Protein AF-A0A8J7RYU3-F1 (afdb_monomer_lite)

Sequence (86 aa):
MDRKVGDLLGVLVWRSVPLGVDAVIFVSETHGIQVWYEHEGDCTGCPRHDECMLFLSDFVREMNITLPENRNPTEVADEIFRTVKE

Foldseek 3Di:
DDDDLPPDQQWDWDADPVVRFIWIWHQAPPPGTDIGTQDDDDPVVPPCQVVLVVVLVSVCVSRVHDDDDDSGSNVSVVVVVVVSVD

Radius of gyration: 13.41 Å; chains: 1; bounding box: 33×43×24 Å

Structure (mmCIF, N/CA/C/O backbone):
data_AF-A0A8J7RYU3-F1
#
_entry.id   AF-A0A8J7RYU3-F1
#
loop_
_atom_site.group_PDB
_atom_site.id
_atom_site.type_symbol
_atom_site.label_atom_id
_atom_site.label_alt_id
_atom_site.label_comp_id
_atom_site.label_asym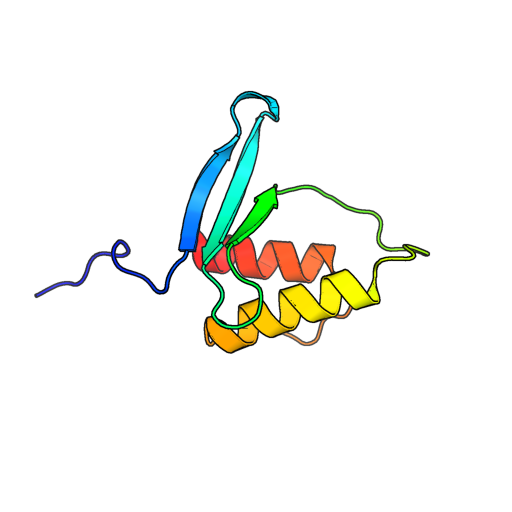_id
_atom_site.label_entity_id
_atom_site.label_seq_id
_atom_site.pdbx_PDB_ins_code
_atom_site.Cartn_x
_atom_site.Cartn_y
_atom_site.Cartn_z
_atom_site.occupancy
_atom_site.B_iso_or_equiv
_atom_site.auth_seq_id
_atom_site.auth_comp_id
_atom_site.auth_asym_id
_atom_site.auth_atom_id
_atom_site.pdbx_PDB_model_num
ATOM 1 N N . MET A 1 1 ? 13.978 26.583 -7.404 1.00 36.44 1 MET A N 1
ATOM 2 C CA . MET A 1 1 ? 12.616 26.339 -7.915 1.00 36.44 1 MET A CA 1
ATOM 3 C C . MET A 1 1 ? 12.094 25.148 -7.140 1.00 36.44 1 MET A C 1
ATOM 5 O O . MET A 1 1 ? 12.393 24.017 -7.499 1.00 36.44 1 MET A O 1
ATOM 9 N N . ASP A 1 2 ? 11.475 25.430 -5.996 1.00 43.66 2 ASP A N 1
ATOM 10 C CA . ASP A 1 2 ? 10.961 24.427 -5.065 1.00 43.66 2 ASP A CA 1
ATOM 11 C C . ASP A 1 2 ? 9.808 23.663 -5.716 1.00 43.66 2 ASP A C 1
ATOM 13 O O . ASP A 1 2 ? 8.786 24.250 -6.081 1.00 43.66 2 ASP A O 1
ATOM 17 N N . ARG A 1 3 ? 9.988 22.355 -5.915 1.00 38.88 3 ARG A N 1
ATOM 18 C CA . ARG A 1 3 ? 8.928 21.472 -6.404 1.00 38.88 3 ARG A CA 1
ATOM 19 C C . ARG A 1 3 ? 8.013 21.120 -5.233 1.00 38.88 3 ARG A C 1
ATOM 21 O O . ARG A 1 3 ? 8.431 20.441 -4.303 1.00 38.88 3 ARG A O 1
ATOM 28 N N . LYS A 1 4 ? 6.775 21.616 -5.286 1.00 39.34 4 LYS A N 1
ATOM 29 C CA . LYS A 1 4 ? 5.675 21.218 -4.398 1.00 39.34 4 LYS A CA 1
ATOM 30 C C . LYS A 1 4 ? 5.312 19.747 -4.638 1.00 39.34 4 LYS A C 1
ATOM 32 O O . LYS A 1 4 ? 5.415 19.269 -5.764 1.00 39.34 4 LYS A O 1
ATOM 37 N N . VAL A 1 5 ? 4.824 19.092 -3.587 1.00 48.69 5 VAL A N 1
ATOM 38 C CA . VAL A 1 5 ? 4.321 17.704 -3.463 1.00 48.69 5 VAL A CA 1
ATOM 39 C C . VAL A 1 5 ? 3.077 17.418 -4.352 1.00 48.69 5 VAL A C 1
ATOM 41 O O . VAL A 1 5 ? 2.156 16.723 -3.965 1.00 48.69 5 VAL A O 1
ATOM 44 N N . GLY A 1 6 ? 2.985 17.983 -5.562 1.00 42.19 6 GLY A N 1
ATOM 45 C CA . GLY A 1 6 ? 1.735 18.030 -6.343 1.00 42.19 6 GLY A CA 1
ATOM 46 C C . GLY A 1 6 ? 1.756 17.429 -7.750 1.00 42.19 6 GLY A C 1
ATOM 47 O O . GLY A 1 6 ? 0.686 17.261 -8.320 1.00 42.19 6 GLY A O 1
ATOM 48 N N . ASP A 1 7 ? 2.924 17.078 -8.298 1.00 48.75 7 ASP A N 1
ATOM 49 C CA . ASP A 1 7 ? 3.062 16.529 -9.666 1.00 48.75 7 ASP A CA 1
ATOM 50 C C . ASP A 1 7 ? 3.558 15.059 -9.658 1.00 48.75 7 ASP A C 1
ATOM 52 O O . ASP A 1 7 ? 4.149 14.571 -10.623 1.00 48.75 7 ASP A O 1
ATOM 56 N N . LEU A 1 8 ? 3.397 14.365 -8.527 1.00 57.09 8 LEU A N 1
ATOM 57 C CA . LEU A 1 8 ? 4.036 13.085 -8.203 1.00 57.09 8 LEU A CA 1
ATOM 58 C C . LEU A 1 8 ? 3.320 11.872 -8.841 1.00 57.09 8 LEU A C 1
ATOM 60 O O . LEU A 1 8 ? 2.193 11.544 -8.486 1.00 57.09 8 LEU A O 1
ATOM 64 N N . LEU A 1 9 ? 4.021 11.175 -9.745 1.00 68.38 9 LEU A N 1
ATOM 65 C CA . LEU A 1 9 ? 4.005 9.710 -9.962 1.00 68.38 9 LEU A CA 1
ATOM 66 C C . LEU A 1 9 ? 2.663 8.975 -10.221 1.00 68.38 9 LEU A C 1
ATOM 68 O O . LEU A 1 9 ? 2.648 7.751 -10.236 1.00 68.38 9 LEU A O 1
ATOM 72 N N . GLY A 1 10 ? 1.554 9.672 -10.484 1.00 84.06 10 GLY A N 1
ATOM 73 C CA . GLY A 1 10 ? 0.271 9.027 -10.809 1.00 84.06 10 GLY A CA 1
ATOM 74 C C . GLY A 1 10 ? -0.564 8.622 -9.591 1.00 84.06 10 GLY A C 1
ATOM 75 O O . GLY A 1 10 ? -1.424 7.750 -9.715 1.00 84.06 10 GLY A O 1
ATOM 76 N N . VAL A 1 11 ? -0.344 9.257 -8.433 1.00 90.12 11 VAL A N 1
ATOM 77 C CA . VAL A 1 11 ? -1.125 9.028 -7.208 1.00 90.12 11 VAL A CA 1
ATOM 78 C C . VAL A 1 11 ? -2.015 10.230 -6.893 1.00 90.12 11 VAL A C 1
ATOM 80 O O . VAL A 1 11 ? -1.572 11.376 -6.920 1.00 90.12 11 VAL A O 1
ATOM 83 N N . LEU A 1 12 ? -3.277 9.966 -6.562 1.00 91.88 12 LEU A N 1
ATOM 84 C CA . LEU A 1 12 ? -4.218 10.941 -6.017 1.00 91.88 12 LEU A CA 1
ATOM 85 C C . LEU A 1 12 ? -4.711 10.448 -4.659 1.00 91.88 12 LEU A C 1
ATOM 87 O O . LEU A 1 12 ? -5.023 9.270 -4.511 1.00 91.88 12 LEU A O 1
ATOM 91 N N . VAL A 1 13 ? -4.832 11.360 -3.696 1.00 90.75 13 VAL A N 1
ATOM 92 C CA . VAL A 1 13 ? -5.424 11.097 -2.379 1.00 90.75 13 VAL A CA 1
ATOM 93 C C . VAL A 1 13 ? -6.664 11.974 -2.218 1.00 90.75 13 VAL A C 1
ATOM 95 O O . VAL A 1 13 ? -6.608 13.185 -2.431 1.00 90.75 13 VAL A O 1
ATOM 98 N N . TRP A 1 14 ? -7.799 11.380 -1.854 1.00 90.00 14 TRP A N 1
ATOM 99 C CA . TRP A 1 14 ? -9.043 12.103 -1.559 1.00 90.00 14 TRP A CA 1
ATOM 100 C C . TRP A 1 14 ? -9.804 11.425 -0.425 1.00 90.00 14 TRP A C 1
ATOM 102 O O . TRP A 1 14 ? -9.451 10.343 0.030 1.00 90.00 14 TRP A O 1
ATOM 112 N N . ARG A 1 15 ? -10.897 12.053 0.009 1.00 94.06 15 ARG A N 1
ATOM 113 C CA . ARG A 1 15 ? -11.828 11.474 0.976 1.00 94.06 15 ARG A CA 1
ATOM 114 C C . ARG A 1 15 ? -13.085 10.968 0.282 1.00 94.06 15 ARG A C 1
ATOM 116 O O . ARG A 1 15 ? -13.769 11.723 -0.412 1.00 94.06 15 ARG A O 1
ATOM 123 N N . SER A 1 16 ? -13.418 9.700 0.489 1.00 94.44 16 SER A N 1
ATOM 124 C CA . SER A 1 16 ? -14.674 9.105 0.039 1.00 94.44 16 SER A CA 1
ATOM 125 C C . SER A 1 16 ? -15.829 9.621 0.895 1.00 94.44 16 SER A C 1
ATOM 127 O O . SER A 1 16 ? -15.971 9.233 2.052 1.00 94.44 16 SER A O 1
ATOM 129 N N . VAL A 1 17 ? -16.675 10.495 0.342 1.00 95.00 17 VAL A N 1
ATOM 130 C CA . VAL A 1 17 ? -17.830 11.052 1.074 1.00 95.00 17 VAL A CA 1
ATOM 131 C C . VAL A 1 17 ? -18.809 9.964 1.540 1.00 95.00 17 VAL A C 1
ATOM 133 O O . VAL A 1 17 ? -19.187 10.002 2.709 1.00 95.00 17 VAL A O 1
ATOM 136 N N . PRO A 1 18 ? -19.204 8.975 0.708 1.00 94.56 18 PRO A N 1
ATOM 137 C CA . PRO A 1 18 ? -20.161 7.955 1.138 1.00 94.56 18 PRO A CA 1
ATOM 138 C C . PRO A 1 18 ? -19.612 6.999 2.201 1.00 94.56 18 PRO A C 1
ATOM 140 O O . PRO A 1 18 ? -20.378 6.509 3.023 1.00 94.56 18 PRO A O 1
ATOM 143 N N . LEU A 1 19 ? -18.305 6.718 2.171 1.00 93.25 19 LEU A N 1
ATOM 144 C CA . LEU A 1 19 ? -17.671 5.762 3.087 1.00 93.25 19 LEU A CA 1
ATOM 145 C C . LEU A 1 19 ? -17.039 6.437 4.309 1.00 93.25 19 LEU A C 1
ATOM 147 O O . LEU A 1 19 ? -16.746 5.770 5.291 1.00 93.25 19 LEU A O 1
ATOM 151 N N . GLY A 1 20 ? -16.822 7.753 4.262 1.00 95.56 20 GLY A N 1
ATOM 152 C CA . GLY A 1 20 ? -16.198 8.503 5.348 1.00 95.56 20 GLY A CA 1
ATOM 153 C C . GLY A 1 20 ? -14.719 8.176 5.582 1.00 95.56 20 GLY A C 1
ATOM 154 O O . GLY A 1 20 ? -14.202 8.541 6.636 1.00 95.56 20 GLY A O 1
ATOM 155 N N . VAL A 1 21 ? -14.044 7.534 4.626 1.00 94.62 21 VAL A N 1
ATOM 156 C CA . VAL A 1 21 ? -12.630 7.120 4.706 1.00 94.62 21 VAL A CA 1
ATOM 157 C C . VAL A 1 21 ? -11.800 7.779 3.612 1.00 94.62 21 VAL A C 1
ATOM 159 O O . VAL A 1 21 ? -12.350 8.216 2.593 1.00 94.62 21 VAL A O 1
ATOM 162 N N . ASP A 1 22 ? -10.487 7.859 3.810 1.00 93.88 22 ASP A N 1
ATOM 163 C CA . ASP A 1 22 ? -9.594 8.306 2.748 1.00 93.88 22 ASP A CA 1
ATOM 164 C C . ASP A 1 22 ? -9.465 7.223 1.676 1.00 93.88 22 ASP A C 1
ATOM 166 O O . ASP A 1 22 ? -9.759 6.042 1.883 1.00 93.88 22 ASP A O 1
ATOM 170 N N . ALA A 1 23 ? -9.061 7.648 0.492 1.00 94.06 23 ALA A N 1
ATOM 171 C CA . ALA A 1 23 ? -8.893 6.783 -0.647 1.00 94.06 23 ALA A CA 1
ATOM 172 C C . ALA A 1 23 ? -7.709 7.237 -1.502 1.00 94.06 23 ALA A C 1
ATOM 174 O O . ALA A 1 23 ? -7.393 8.429 -1.574 1.00 94.06 23 ALA A O 1
ATOM 175 N N . VAL A 1 24 ? -7.061 6.256 -2.127 1.00 92.69 24 VAL A N 1
ATOM 176 C CA . VAL A 1 24 ? -5.870 6.411 -2.961 1.00 92.69 24 VAL A CA 1
ATOM 177 C C . VAL A 1 24 ? -6.151 5.843 -4.351 1.00 92.69 24 VAL A C 1
ATOM 179 O O . VAL A 1 24 ? -6.602 4.711 -4.500 1.00 92.69 24 VAL A O 1
ATOM 182 N N . ILE A 1 25 ? -5.918 6.646 -5.383 1.00 93.31 25 ILE A N 1
ATOM 183 C CA . ILE A 1 25 ? -6.103 6.338 -6.801 1.00 93.31 25 ILE A CA 1
ATOM 184 C C . ILE A 1 25 ? -4.682 6.285 -7.289 1.00 93.31 25 ILE A C 1
ATOM 186 O O . ILE A 1 25 ? -3.947 7.264 -7.160 1.00 93.31 25 ILE A O 1
ATOM 190 N N . PHE A 1 26 ? -4.319 5.150 -7.851 1.00 92.75 26 PHE A N 1
ATOM 191 C CA . PHE A 1 26 ? -3.015 4.956 -8.434 1.00 92.75 26 PHE A CA 1
ATOM 192 C C . PHE A 1 26 ? -3.171 4.574 -9.896 1.00 92.75 26 PHE A C 1
ATOM 194 O O . PHE A 1 26 ? -3.890 3.634 -10.237 1.00 92.75 26 PHE A O 1
ATOM 201 N N . VAL A 1 27 ? -2.525 5.347 -10.761 1.00 92.81 27 VAL A N 1
ATOM 202 C CA . VAL A 1 27 ? -2.432 5.073 -12.189 1.00 92.81 27 VAL A CA 1
ATOM 203 C C . VAL A 1 27 ? -1.185 4.226 -12.409 1.00 92.81 27 VAL A C 1
ATOM 205 O O . VAL A 1 27 ? -0.087 4.750 -12.566 1.00 92.81 27 VAL A O 1
ATOM 208 N N . SER A 1 28 ? -1.380 2.913 -12.387 1.00 90.44 28 SER A N 1
ATOM 209 C CA . SER A 1 28 ? -0.331 1.913 -12.537 1.00 90.44 28 SER A CA 1
ATOM 210 C C . SER A 1 28 ? -0.006 1.641 -14.001 1.00 90.44 28 SER A C 1
ATOM 212 O O . SER A 1 28 ? -0.902 1.581 -14.850 1.00 90.44 28 SER A O 1
ATOM 214 N N . GLU A 1 29 ? 1.274 1.404 -14.282 1.00 89.75 29 GLU A N 1
ATOM 215 C CA . GLU A 1 29 ? 1.726 0.960 -15.604 1.00 89.75 29 GLU A CA 1
ATOM 216 C C . GLU A 1 29 ? 1.210 -0.451 -15.920 1.00 89.75 29 GLU A C 1
ATOM 218 O O . GLU A 1 29 ? 0.816 -0.736 -17.052 1.00 89.75 29 GLU A O 1
ATOM 223 N N . THR A 1 30 ? 1.186 -1.330 -14.915 1.00 89.81 30 THR A N 1
ATOM 224 C CA . THR A 1 30 ? 0.864 -2.753 -15.091 1.00 89.81 30 THR A CA 1
ATOM 225 C C . THR A 1 30 ? -0.604 -3.087 -14.842 1.00 89.81 30 THR A C 1
ATOM 227 O O . THR A 1 30 ? -1.160 -3.946 -15.528 1.00 89.81 30 THR A O 1
ATOM 230 N N . HIS A 1 31 ? -1.253 -2.387 -13.909 1.00 92.62 31 HIS A N 1
ATOM 231 C CA . HIS A 1 31 ? -2.596 -2.734 -13.424 1.00 92.62 31 HIS A CA 1
ATOM 232 C C . HIS A 1 31 ? -3.683 -1.715 -13.794 1.00 92.62 31 HIS A C 1
ATOM 234 O O . HIS A 1 31 ? -4.844 -1.880 -13.421 1.00 92.62 31 HIS A O 1
ATOM 240 N N . GLY A 1 32 ? -3.339 -0.661 -14.541 1.00 92.25 32 GLY A N 1
ATOM 241 C CA . GLY A 1 32 ? -4.271 0.409 -14.895 1.00 92.25 32 GLY A CA 1
ATOM 242 C C . GLY A 1 32 ? -4.651 1.270 -13.687 1.00 92.25 32 GLY A C 1
ATOM 243 O O . GLY A 1 32 ? -3.810 1.590 -12.854 1.00 92.25 32 GLY A O 1
ATOM 244 N N . ILE A 1 33 ? -5.917 1.687 -13.591 1.00 93.56 33 ILE A N 1
ATOM 245 C CA . ILE A 1 33 ? -6.377 2.518 -12.468 1.00 93.56 33 ILE A CA 1
ATOM 246 C C . ILE A 1 33 ? -6.765 1.620 -11.296 1.00 93.56 33 ILE A C 1
ATOM 248 O O . ILE A 1 33 ? -7.741 0.874 -11.371 1.00 93.56 33 ILE A O 1
ATOM 252 N N . GLN A 1 34 ? -6.040 1.761 -10.194 1.00 93.19 34 GLN A N 1
ATOM 253 C CA . GLN A 1 34 ? -6.355 1.134 -8.919 1.00 93.19 34 GLN A CA 1
ATOM 254 C C . GLN A 1 34 ? -7.025 2.159 -8.005 1.00 93.19 34 GLN A C 1
ATOM 256 O O . GLN A 1 34 ? -6.568 3.297 -7.915 1.00 93.19 34 GLN A O 1
ATOM 261 N N . VAL A 1 35 ? -8.098 1.759 -7.324 1.00 93.88 35 VAL A N 1
ATOM 262 C CA . VAL A 1 35 ? -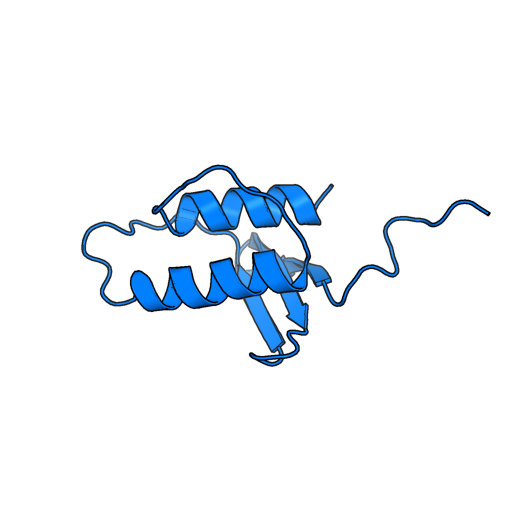8.789 2.587 -6.329 1.00 93.88 35 VAL A CA 1
ATOM 263 C C . VAL A 1 35 ? -8.789 1.837 -5.012 1.00 93.88 35 VAL A C 1
ATOM 265 O O . VAL A 1 35 ? -9.409 0.782 -4.893 1.00 93.88 35 VAL A O 1
ATOM 268 N N . TRP A 1 36 ? -8.111 2.404 -4.028 1.00 93.25 36 TRP A N 1
ATOM 269 C CA . TRP A 1 36 ? -7.993 1.857 -2.692 1.00 93.25 36 TRP A CA 1
ATOM 270 C C . TRP A 1 36 ? -8.761 2.725 -1.709 1.00 93.25 36 TRP A C 1
ATOM 272 O O . TRP A 1 36 ? -8.649 3.946 -1.750 1.00 93.25 36 TRP A O 1
ATOM 282 N N . TYR A 1 37 ? -9.522 2.099 -0.819 1.00 93.56 37 TYR A N 1
ATOM 283 C CA . TYR A 1 37 ? -10.170 2.769 0.302 1.00 93.56 37 TYR A CA 1
ATOM 284 C C . TYR A 1 37 ? -9.475 2.323 1.577 1.00 93.56 37 TYR A C 1
ATOM 286 O O . TYR A 1 37 ? -9.266 1.128 1.768 1.00 93.56 37 TYR A O 1
ATOM 294 N N . GLU A 1 38 ? -9.117 3.270 2.431 1.00 91.44 38 GLU A N 1
ATOM 295 C CA . GLU A 1 38 ? -8.497 2.970 3.715 1.00 91.44 38 GLU A CA 1
ATOM 296 C C . GLU A 1 38 ? -9.491 2.206 4.593 1.00 91.44 38 GLU A C 1
ATOM 298 O O . GLU A 1 38 ? -10.607 2.669 4.849 1.00 91.44 38 GLU A O 1
ATOM 303 N N . HIS A 1 39 ? -9.104 1.001 5.000 1.00 88.81 39 HIS A N 1
ATOM 304 C CA . HIS A 1 39 ? -9.908 0.153 5.862 1.00 88.81 39 HIS A CA 1
ATOM 305 C C . HIS A 1 39 ? -9.012 -0.808 6.644 1.00 88.81 39 HIS A C 1
ATOM 307 O O . HIS A 1 39 ? -8.015 -1.308 6.128 1.00 88.81 39 HIS A O 1
ATOM 313 N N . GLU A 1 40 ? -9.427 -1.143 7.862 1.00 84.62 40 GLU A N 1
ATOM 314 C CA . GLU A 1 40 ? -8.846 -2.267 8.593 1.00 84.62 40 GLU A CA 1
ATOM 315 C C . GLU A 1 40 ? -9.409 -3.578 8.023 1.00 84.62 40 GLU A C 1
ATOM 317 O O . GLU A 1 40 ? -10.611 -3.693 7.754 1.00 84.62 40 GLU A O 1
ATOM 322 N N . GLY A 1 41 ? -8.547 -4.562 7.778 1.00 84.00 41 GLY A N 1
ATOM 323 C CA . GLY A 1 41 ? -8.927 -5.870 7.246 1.00 84.00 41 GLY A CA 1
ATOM 324 C C . GLY A 1 41 ? -8.402 -7.007 8.117 1.00 84.00 41 GLY A C 1
ATOM 325 O O . GLY A 1 41 ? -7.287 -6.936 8.624 1.00 84.00 41 GLY A O 1
ATOM 326 N N . ASP A 1 42 ? -9.184 -8.079 8.263 1.00 87.94 42 ASP A N 1
ATOM 327 C CA . ASP A 1 42 ? -8.673 -9.345 8.797 1.00 87.94 42 ASP A CA 1
ATOM 328 C C . ASP A 1 42 ? -8.175 -10.212 7.638 1.00 87.94 42 ASP A C 1
ATOM 330 O O . ASP A 1 42 ? -8.952 -10.769 6.859 1.00 87.94 42 ASP A O 1
ATOM 334 N N . CYS A 1 43 ? -6.854 -10.299 7.505 1.00 88.31 43 CYS A N 1
ATOM 335 C CA . CYS A 1 43 ? -6.214 -11.105 6.472 1.00 88.31 43 CYS A CA 1
ATOM 336 C C . CYS A 1 43 ? -6.062 -12.588 6.873 1.00 88.31 43 CYS A C 1
ATOM 338 O O . CYS A 1 43 ? -5.585 -13.397 6.071 1.00 88.31 43 CYS A O 1
ATOM 340 N N . THR A 1 44 ? -6.502 -12.983 8.074 1.00 87.38 44 THR A N 1
ATOM 341 C CA . THR A 1 44 ? -6.411 -14.362 8.570 1.00 87.38 44 THR A CA 1
ATOM 342 C C . THR A 1 44 ? -7.363 -15.278 7.802 1.00 87.38 44 THR A C 1
ATOM 344 O O . THR A 1 44 ? -8.581 -15.197 7.932 1.00 87.38 44 THR A O 1
ATOM 347 N N . GLY A 1 45 ? -6.817 -16.182 6.983 1.00 88.00 45 GLY A N 1
ATOM 348 C CA . GLY A 1 45 ? -7.629 -17.068 6.139 1.00 88.00 45 GLY A CA 1
ATOM 349 C C . GLY A 1 45 ? -8.307 -16.355 4.963 1.00 88.00 45 GLY A C 1
ATOM 350 O O . GLY A 1 45 ? -9.220 -16.915 4.356 1.00 88.00 45 GLY A O 1
ATOM 351 N N . CYS A 1 46 ? -7.869 -15.136 4.627 1.00 90.56 46 CYS A N 1
ATOM 352 C CA . CYS A 1 46 ? -8.401 -14.386 3.498 1.00 90.56 46 CYS A CA 1
ATOM 353 C C . CYS A 1 46 ? -8.018 -15.071 2.170 1.00 90.56 46 CYS A C 1
ATOM 355 O O . CYS A 1 46 ? -6.831 -15.173 1.856 1.00 90.56 46 CYS A O 1
ATOM 357 N N . PRO A 1 47 ? -8.988 -15.497 1.335 1.00 92.19 47 PRO A N 1
ATOM 358 C CA . PRO A 1 47 ? -8.696 -16.187 0.075 1.00 92.19 47 PRO A CA 1
ATOM 359 C C . PRO A 1 47 ? -8.029 -15.283 -0.971 1.00 92.19 47 PRO A C 1
ATOM 361 O O . PRO A 1 47 ? -7.503 -15.782 -1.960 1.00 92.19 47 PRO A O 1
ATOM 364 N N . ARG A 1 48 ? -8.056 -13.961 -0.762 1.00 91.75 48 ARG A N 1
ATOM 365 C CA . ARG A 1 48 ? -7.450 -12.951 -1.643 1.00 91.75 48 ARG A CA 1
ATOM 366 C C . ARG A 1 48 ? -6.112 -12.428 -1.125 1.00 91.75 48 ARG A C 1
ATOM 368 O O . ARG A 1 48 ? -5.588 -11.470 -1.676 1.00 91.75 48 ARG A O 1
ATOM 375 N N . HIS A 1 49 ? -5.561 -13.035 -0.075 1.00 92.62 49 HIS A N 1
ATOM 376 C CA . HIS A 1 49 ? -4.317 -12.595 0.554 1.00 92.62 49 HIS A CA 1
ATOM 377 C C . HIS A 1 49 ? -3.185 -12.367 -0.463 1.00 92.62 49 HIS A C 1
ATOM 379 O O . HIS A 1 49 ? -2.633 -11.272 -0.548 1.00 92.62 49 HIS A O 1
ATOM 385 N N . ASP A 1 50 ? -2.880 -13.386 -1.267 1.00 92.81 50 ASP A N 1
ATOM 386 C CA . ASP A 1 50 ? -1.761 -13.340 -2.213 1.00 92.81 50 ASP A CA 1
ATOM 387 C C . ASP A 1 50 ? -2.016 -12.363 -3.366 1.00 92.81 50 ASP A C 1
ATOM 389 O O . ASP A 1 50 ? -1.092 -11.717 -3.851 1.00 92.81 50 ASP A O 1
ATOM 393 N N . GLU A 1 51 ? -3.280 -12.209 -3.765 1.00 92.94 51 GLU A N 1
ATOM 394 C CA . GLU A 1 51 ? -3.703 -11.211 -4.747 1.00 92.94 51 GLU A CA 1
ATOM 395 C C . GLU A 1 51 ? -3.453 -9.792 -4.213 1.00 92.94 51 GLU A C 1
ATOM 397 O O . GLU A 1 51 ? -2.818 -8.986 -4.892 1.00 92.94 51 GLU A O 1
ATOM 402 N N . CYS A 1 52 ? -3.874 -9.497 -2.978 1.00 92.38 52 CYS A N 1
ATOM 403 C CA . CYS A 1 52 ? -3.603 -8.209 -2.339 1.00 92.38 52 CYS A CA 1
ATOM 404 C C . CYS A 1 52 ? -2.096 -7.945 -2.245 1.00 92.38 52 CYS A C 1
ATOM 406 O O . CYS A 1 52 ? -1.642 -6.869 -2.626 1.00 92.38 52 CYS A O 1
ATOM 408 N N . MET A 1 53 ? -1.310 -8.929 -1.795 1.00 92.88 53 MET A N 1
ATOM 409 C CA . MET A 1 53 ? 0.145 -8.780 -1.698 1.00 92.88 53 MET A CA 1
ATOM 410 C C . MET A 1 53 ? 0.800 -8.512 -3.052 1.00 92.88 53 MET A C 1
ATOM 412 O O . MET A 1 53 ? 1.738 -7.718 -3.107 1.00 92.88 53 MET A O 1
ATOM 416 N N . LEU A 1 54 ? 0.321 -9.133 -4.134 1.00 93.44 54 LEU A N 1
ATOM 417 C CA . LEU A 1 54 ? 0.825 -8.879 -5.483 1.00 93.44 54 LEU A CA 1
ATOM 418 C C . LEU A 1 54 ? 0.608 -7.416 -5.887 1.00 93.44 54 LEU A C 1
ATOM 420 O O . LEU A 1 54 ? 1.571 -6.738 -6.243 1.00 93.44 54 LEU A O 1
ATOM 424 N N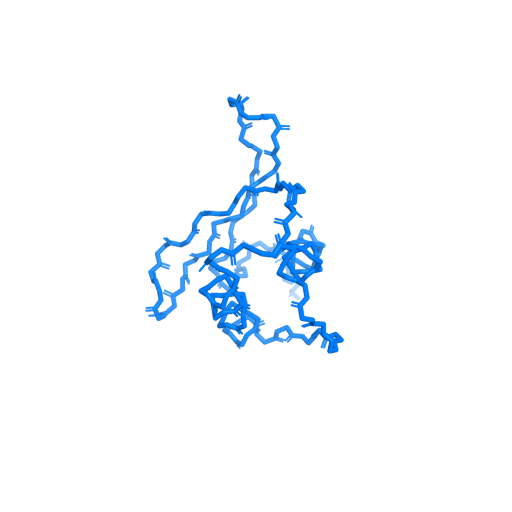 . PHE A 1 55 ? -0.618 -6.902 -5.748 1.00 93.81 55 PHE A N 1
ATOM 425 C CA . PHE A 1 55 ? -0.918 -5.512 -6.102 1.00 93.81 55 PHE A CA 1
ATOM 426 C C . PHE A 1 55 ? -0.150 -4.502 -5.243 1.00 93.81 55 PHE A C 1
ATOM 428 O O . PHE A 1 55 ? 0.388 -3.532 -5.774 1.00 93.81 55 PHE A O 1
ATOM 435 N N . LEU A 1 56 ? -0.055 -4.736 -3.931 1.00 93.50 56 LEU A N 1
ATOM 436 C CA . LEU A 1 56 ? 0.683 -3.857 -3.021 1.00 93.50 56 LEU A CA 1
ATOM 437 C C . LEU A 1 56 ? 2.188 -3.872 -3.320 1.00 93.50 56 LEU A C 1
ATOM 439 O O . LEU A 1 56 ? 2.827 -2.821 -3.332 1.00 93.50 56 LEU A O 1
ATOM 443 N N . SER A 1 57 ? 2.755 -5.042 -3.623 1.00 92.69 57 SER A N 1
ATOM 444 C CA . SER A 1 57 ? 4.172 -5.163 -3.992 1.00 92.69 57 SER A CA 1
ATOM 445 C C . SER A 1 57 ? 4.478 -4.435 -5.301 1.00 92.69 57 SER A C 1
ATOM 447 O O . SER A 1 57 ? 5.496 -3.748 -5.405 1.00 92.69 57 SER A O 1
ATOM 449 N N . ASP A 1 58 ? 3.590 -4.544 -6.292 1.00 93.00 58 ASP A N 1
ATOM 450 C CA . ASP A 1 58 ? 3.729 -3.824 -7.557 1.00 93.00 58 ASP A CA 1
ATOM 451 C C . ASP A 1 58 ? 3.571 -2.314 -7.387 1.00 93.00 58 ASP A C 1
ATOM 453 O O . ASP A 1 58 ? 4.353 -1.563 -7.967 1.00 93.00 58 ASP A O 1
ATOM 457 N N . PHE A 1 59 ? 2.646 -1.861 -6.535 1.00 92.75 59 PHE A N 1
ATOM 458 C CA . PHE A 1 59 ? 2.522 -0.449 -6.170 1.00 92.75 59 PHE A CA 1
ATOM 459 C C . PHE A 1 59 ? 3.845 0.086 -5.613 1.00 92.75 59 PHE A C 1
ATOM 461 O O . PHE A 1 59 ? 4.372 1.088 -6.096 1.00 92.75 59 PHE A O 1
ATOM 468 N N . VAL A 1 60 ? 4.401 -0.586 -4.601 1.00 91.50 60 VAL A N 1
ATOM 469 C CA . VAL A 1 60 ? 5.652 -0.187 -3.932 1.00 91.50 60 VAL A CA 1
ATOM 470 C C . VAL A 1 60 ? 6.807 -0.127 -4.926 1.00 91.50 60 VAL A C 1
ATOM 472 O O . VAL A 1 60 ? 7.579 0.832 -4.919 1.00 91.50 60 VAL A O 1
ATOM 475 N N . ARG A 1 61 ? 6.893 -1.122 -5.815 1.00 91.19 61 ARG A N 1
ATOM 476 C CA . ARG A 1 61 ? 7.898 -1.194 -6.879 1.00 91.19 61 ARG A CA 1
ATOM 477 C C . ARG A 1 61 ? 7.768 -0.039 -7.871 1.00 91.19 61 ARG A C 1
ATOM 479 O O . ARG A 1 61 ? 8.774 0.597 -8.173 1.00 91.19 61 ARG A O 1
ATOM 486 N N . GLU A 1 62 ? 6.565 0.238 -8.371 1.00 91.12 62 GLU A N 1
ATOM 487 C CA . GLU A 1 62 ? 6.317 1.318 -9.340 1.00 91.12 62 GLU A CA 1
ATOM 488 C C . GLU A 1 62 ? 6.561 2.705 -8.727 1.00 91.12 62 GLU A C 1
ATOM 490 O O . GLU A 1 62 ? 7.090 3.596 -9.390 1.00 91.12 62 GLU A O 1
ATOM 495 N N . MET A 1 63 ? 6.264 2.868 -7.438 1.00 87.31 63 MET A N 1
ATOM 496 C CA . MET A 1 63 ? 6.488 4.113 -6.701 1.00 87.31 63 MET A CA 1
ATOM 497 C C . MET A 1 63 ? 7.904 4.245 -6.121 1.00 87.31 63 MET A C 1
ATOM 499 O O . MET A 1 63 ? 8.225 5.276 -5.530 1.00 87.31 63 MET A O 1
ATOM 503 N N . ASN A 1 64 ? 8.757 3.226 -6.284 1.00 87.94 64 ASN A N 1
ATOM 504 C CA . ASN A 1 64 ? 10.097 3.150 -5.695 1.00 87.94 64 ASN A CA 1
ATOM 505 C C . ASN A 1 64 ? 10.097 3.419 -4.170 1.00 87.94 64 ASN A C 1
ATOM 507 O O . ASN A 1 64 ? 10.981 4.096 -3.637 1.00 87.94 64 ASN A O 1
ATOM 511 N N . ILE A 1 65 ? 9.080 2.900 -3.474 1.00 87.25 65 ILE A N 1
ATOM 512 C CA . ILE A 1 65 ? 8.931 2.961 -2.015 1.00 87.25 65 ILE A CA 1
ATOM 513 C C . ILE A 1 65 ? 9.743 1.813 -1.397 1.00 87.25 65 ILE A C 1
ATOM 515 O O . ILE A 1 65 ? 9.846 0.729 -1.962 1.00 87.25 65 ILE A O 1
ATOM 519 N N . THR A 1 66 ? 10.346 2.038 -0.231 1.00 84.44 66 THR A N 1
ATOM 520 C CA . THR A 1 66 ? 11.010 0.980 0.547 1.00 84.44 66 THR A CA 1
ATOM 521 C C . THR A 1 66 ? 10.211 0.727 1.816 1.00 84.44 66 THR A C 1
ATOM 523 O O . THR A 1 66 ? 10.041 1.648 2.611 1.00 84.44 66 THR A O 1
ATOM 526 N N . LEU A 1 67 ? 9.751 -0.510 2.0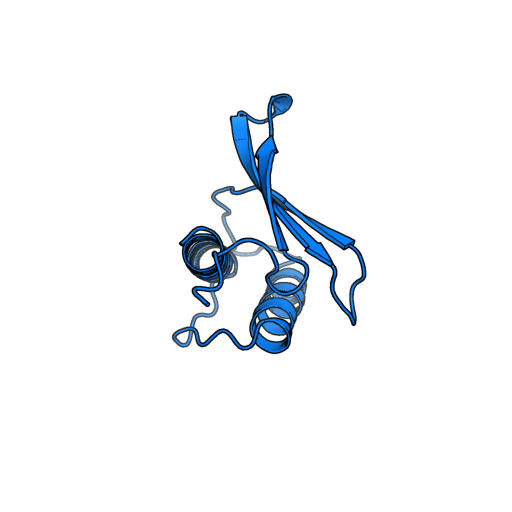07 1.00 79.56 67 LEU A N 1
ATOM 527 C CA . LEU A 1 67 ? 9.026 -0.943 3.202 1.00 79.56 67 LEU A CA 1
ATOM 528 C C . LEU A 1 67 ? 9.837 -1.997 3.976 1.00 79.56 67 LEU A C 1
ATOM 530 O O . LEU A 1 67 ? 10.614 -2.735 3.360 1.00 79.56 67 LEU A O 1
ATOM 534 N N . PRO A 1 68 ? 9.692 -2.082 5.310 1.00 76.06 68 PRO A N 1
ATOM 535 C CA . PRO A 1 68 ? 10.171 -3.227 6.080 1.00 76.06 68 PRO A CA 1
ATOM 536 C C . PRO A 1 68 ? 9.532 -4.540 5.590 1.00 76.06 68 PRO A C 1
ATOM 538 O O . PRO A 1 68 ? 8.437 -4.544 5.032 1.00 76.06 68 PRO A O 1
ATOM 541 N N . GLU A 1 69 ? 10.207 -5.678 5.799 1.00 79.31 69 GLU A N 1
ATOM 542 C CA . GLU A 1 69 ? 9.621 -6.983 5.465 1.00 79.31 69 GLU A CA 1
ATOM 543 C C . GLU A 1 69 ? 8.362 -7.232 6.306 1.00 79.31 69 GLU A C 1
ATOM 545 O O . GLU A 1 69 ? 8.438 -7.472 7.512 1.00 79.31 69 GLU A O 1
ATOM 550 N N . ASN A 1 70 ? 7.203 -7.215 5.648 1.00 79.38 70 ASN A N 1
ATOM 551 C CA . ASN A 1 70 ? 5.910 -7.532 6.235 1.00 79.38 70 ASN A CA 1
ATOM 552 C C . ASN A 1 70 ? 5.098 -8.403 5.263 1.00 79.38 70 ASN A C 1
ATOM 554 O O . ASN A 1 70 ? 5.182 -8.249 4.045 1.00 79.38 70 ASN A O 1
ATOM 558 N N . ARG A 1 71 ? 4.337 -9.359 5.804 1.00 77.31 71 ARG A N 1
ATOM 559 C CA . ARG A 1 71 ? 3.450 -10.246 5.037 1.00 77.31 71 ARG A CA 1
ATOM 560 C C . ARG A 1 71 ? 1.969 -10.030 5.332 1.00 77.31 71 ARG A C 1
ATOM 562 O O . ARG A 1 71 ? 1.166 -10.773 4.791 1.00 77.31 71 ARG A O 1
ATOM 569 N N . ASN A 1 72 ? 1.606 -9.054 6.162 1.00 89.38 72 ASN A N 1
ATOM 570 C CA . ASN A 1 72 ? 0.218 -8.670 6.383 1.00 89.38 72 ASN A CA 1
ATOM 571 C C . ASN A 1 72 ? -0.191 -7.584 5.363 1.00 89.38 72 ASN A C 1
ATOM 573 O O . ASN A 1 72 ? 0.319 -6.466 5.448 1.00 89.38 72 ASN A O 1
ATOM 577 N N . PRO A 1 73 ? -1.114 -7.871 4.422 1.00 91.62 73 PRO A N 1
ATOM 578 C CA . PRO A 1 73 ? -1.537 -6.908 3.407 1.00 91.62 73 PRO A CA 1
ATOM 579 C C . PRO A 1 73 ? -2.092 -5.603 3.981 1.00 91.62 73 PRO A C 1
ATOM 581 O O . PRO A 1 73 ? -1.862 -4.545 3.404 1.00 91.62 73 PRO A O 1
ATOM 584 N N . THR A 1 74 ? -2.813 -5.662 5.105 1.00 91.88 74 THR A N 1
ATOM 585 C CA . THR A 1 74 ? -3.395 -4.467 5.734 1.00 91.88 74 THR A CA 1
ATOM 586 C C . THR A 1 74 ? -2.296 -3.539 6.238 1.00 91.88 74 THR A C 1
ATOM 588 O O . THR A 1 74 ? -2.279 -2.366 5.887 1.00 91.88 74 THR A O 1
ATOM 591 N N . GLU A 1 75 ? -1.320 -4.081 6.964 1.00 91.62 75 GLU A N 1
ATOM 592 C CA . GLU A 1 75 ? -0.207 -3.288 7.497 1.00 91.62 75 GLU A CA 1
ATOM 593 C C . GLU A 1 75 ? 0.667 -2.705 6.374 1.00 91.62 75 GLU A C 1
ATOM 595 O O . GLU A 1 75 ? 1.095 -1.555 6.447 1.00 91.62 75 GLU A O 1
ATOM 600 N N . VAL A 1 76 ? 0.891 -3.467 5.296 1.00 92.38 76 VAL A N 1
ATOM 601 C CA . VAL A 1 76 ? 1.611 -2.978 4.110 1.00 92.38 76 VAL A CA 1
ATOM 602 C C . VAL A 1 76 ? 0.852 -1.829 3.438 1.00 92.38 76 VAL A C 1
ATOM 604 O O . VAL A 1 76 ? 1.460 -0.816 3.092 1.00 92.38 76 VAL A O 1
ATOM 607 N N . ALA A 1 77 ? -0.467 -1.953 3.262 1.00 92.62 77 ALA A N 1
ATOM 608 C CA . ALA A 1 77 ? -1.289 -0.890 2.685 1.00 92.62 77 ALA A CA 1
ATOM 609 C C . ALA A 1 77 ? -1.253 0.390 3.537 1.00 92.62 77 ALA A C 1
ATOM 611 O O . ALA A 1 77 ? -1.088 1.479 2.985 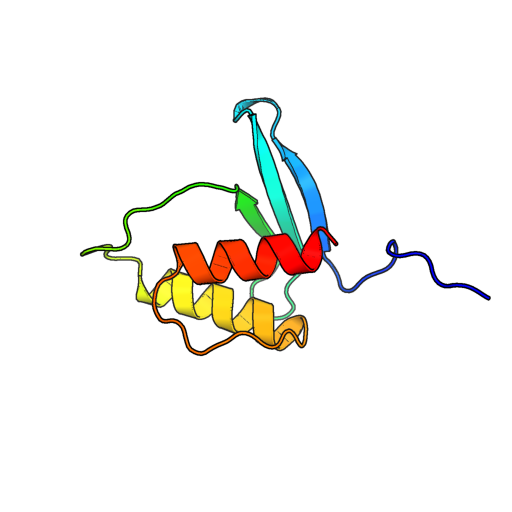1.00 92.62 77 ALA A O 1
ATOM 612 N N . ASP A 1 78 ? -1.318 0.263 4.864 1.00 91.69 78 ASP A N 1
ATOM 613 C CA . ASP A 1 78 ? -1.242 1.398 5.790 1.00 91.69 78 ASP A CA 1
ATOM 614 C C . ASP A 1 78 ? 0.092 2.152 5.667 1.00 91.69 78 ASP A C 1
ATOM 616 O O . ASP A 1 78 ? 0.125 3.386 5.632 1.00 91.69 78 ASP A O 1
ATOM 620 N N . GLU A 1 79 ? 1.212 1.433 5.550 1.00 91.56 79 GLU A N 1
ATOM 621 C CA . GLU A 1 79 ? 2.529 2.048 5.358 1.00 91.56 79 GLU A CA 1
ATOM 622 C C . GLU A 1 79 ? 2.658 2.765 4.010 1.00 91.56 79 GLU A C 1
ATOM 624 O O . GLU A 1 79 ? 3.214 3.869 3.948 1.00 91.56 79 GLU A O 1
ATOM 629 N N . ILE A 1 80 ? 2.115 2.176 2.940 1.00 91.06 80 ILE A N 1
ATOM 630 C CA . ILE A 1 80 ? 2.050 2.818 1.623 1.00 91.06 80 ILE A CA 1
ATOM 631 C C . ILE A 1 80 ? 1.231 4.103 1.721 1.00 91.06 80 ILE A C 1
ATOM 633 O O . ILE A 1 80 ? 1.697 5.156 1.287 1.00 91.06 80 ILE A O 1
ATOM 637 N N . PHE A 1 81 ? 0.032 4.040 2.307 1.00 90.44 81 PHE A N 1
ATOM 638 C CA . PHE A 1 81 ? -0.879 5.183 2.383 1.00 90.44 81 PHE A CA 1
ATOM 639 C C . PHE A 1 81 ? -0.304 6.303 3.231 1.00 90.44 81 PHE A C 1
ATOM 641 O O . PHE A 1 81 ? -0.381 7.459 2.825 1.00 90.44 81 PHE A O 1
ATOM 648 N N . ARG A 1 82 ? 0.343 5.979 4.352 1.00 89.12 82 ARG A N 1
ATOM 649 C CA . ARG A 1 82 ? 1.086 6.959 5.146 1.00 89.12 82 ARG A CA 1
ATOM 650 C C . ARG A 1 82 ? 2.168 7.644 4.311 1.00 89.12 82 ARG A C 1
ATOM 652 O O . ARG A 1 82 ? 2.242 8.864 4.314 1.00 89.12 82 ARG A O 1
ATOM 659 N N . THR A 1 83 ? 2.934 6.873 3.541 1.00 88.25 83 THR A N 1
ATOM 660 C CA . THR A 1 83 ? 4.028 7.392 2.705 1.00 88.25 83 THR A CA 1
ATOM 661 C C . THR A 1 83 ? 3.537 8.318 1.589 1.00 88.25 83 THR A C 1
ATOM 663 O O . THR A 1 83 ? 4.181 9.321 1.312 1.00 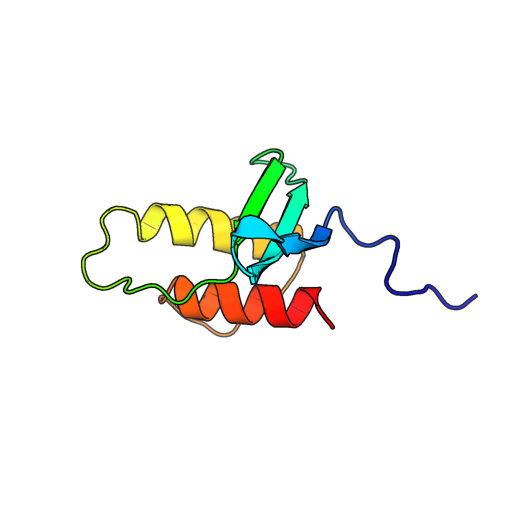88.25 83 THR A O 1
ATOM 666 N N . VAL A 1 84 ? 2.412 8.009 0.932 1.00 86.88 84 VAL A N 1
ATOM 667 C CA . VAL A 1 84 ? 1.885 8.842 -0.173 1.00 86.88 84 VAL A CA 1
ATOM 668 C C . VAL A 1 84 ? 1.024 10.023 0.291 1.00 86.88 84 VAL A C 1
ATOM 670 O O . VAL A 1 84 ? 0.691 10.885 -0.521 1.00 86.88 84 VAL A O 1
ATOM 673 N N . LYS A 1 85 ? 0.623 10.049 1.569 1.00 83.94 85 LYS A N 1
ATOM 674 C CA . LYS A 1 85 ? -0.112 11.162 2.190 1.00 83.94 85 LYS A CA 1
ATOM 675 C C . LYS A 1 85 ? 0.816 12.257 2.752 1.00 83.94 85 LYS A C 1
ATOM 677 O O . LYS A 1 85 ? 0.326 13.363 2.981 1.00 83.94 85 LYS A O 1
ATOM 682 N N . GLU A 1 86 ? 2.092 11.951 3.004 1.00 75.69 86 GLU A N 1
ATOM 683 C CA . GLU A 1 86 ? 3.131 12.878 3.509 1.00 75.69 86 GLU A CA 1
ATOM 684 C C . GLU A 1 86 ? 3.740 13.758 2.400 1.00 75.69 86 GLU A C 1
ATOM 686 O O . GLU A 1 86 ? 3.946 14.968 2.667 1.00 75.69 86 GLU A O 1
#

pLDDT: mean 85.6, std 14.19, range [36.44, 95.56]

Secondary structure (DSSP, 8-state):
----TTS-TTEEEEEETTTTEEEEEEEETTTEEEEEE------TT-TTHHHHHHHHHHHHHHTT----S---HHHHHHHHHHHHH-